Protein AF-A0A8B7AET4-F1 (afdb_monomer)

Radius of gyration: 25.61 Å; Cα contacts (8 Å, |Δi|>4): 191; chains: 1; bounding box: 34×85×65 Å

Organism: NCBI:txid1230840

Secondary structure (DSSP, 8-state):
---------------S--SSSSS-----------------------------------SEE-HHHHHHHHHTT--EEEE-S-HHHHHT---TTEEE--HHHHHHHHHS-HHHHHHHHSSPPPPTT-S-EEEE-SSSHHHHHHHHHHHHTT-TTEEEETTHHHHHHHHH-

Solvent-accessible surface area (backbone atoms only — not comparable to full-atom values): 10835 Å² total; per-residue (Å²): 133,86,88,81,88,87,92,86,83,87,88,73,91,90,82,89,86,87,85,89,84,88,84,85,89,90,87,76,87,77,86,78,85,81,90,78,90,77,92,81,89,78,90,83,78,91,73,87,68,85,74,83,66,88,62,91,64,68,59,60,42,50,69,74,56,49,53,53,31,54,75,68,70,63,48,45,38,35,32,35,40,52,73,68,62,45,72,78,57,68,65,90,83,47,44,79,46,30,58,89,49,37,65,60,56,71,70,47,56,56,67,60,37,26,72,76,65,76,40,82,61,84,58,51,81,41,69,39,36,35,21,22,18,67,75,20,66,65,6,46,53,48,21,53,53,41,40,75,74,56,25,73,17,39,19,16,30,60,56,16,51,52,45,47,46,76,76,76,98

Nearest PDB structures (foldseek):
  6bev-assembly1_A  TM=9.835E-01  e=1.941E-18  Homo sapiens
  6k6r-assembly2_D  TM=8.661E-01  e=3.367E-08  Saccharomyces cerevisiae S288C
  6hiv-assembly1_DT  TM=8.829E-01  e=3.535E-07  Trypanosoma brucei brucei
  7ane-assembly1_au  TM=8.674E-01  e=5.583E-07  Leishmania major
  7aor-assembly1_au  TM=8.249E-01  e=1.695E-06  Trypanosoma cruzi strain CL Brener

Foldseek 3Di:
DDDDDDDDDDDDDDDDPDDPDPDDDDDDPPPDDDDDDDDDDDDDDDDPDPPPPPDPDPLEDEPVRVVVCVVVVLAAAEEQDDPVVVVVDDDPNYFYDHLVCLLVLLVDDQVVNCVVRVDGHDDLPRQHHEFAYAQQPSSVVSLVSSVVVNNPNRGYYRCHVVVCVVPPD

pLDDT: mean 73.13, std 21.16, range [34.88, 93.25]

InterPro domains:
  IPR001763 Rhodanese-like domain [PF00581] (65-166)
  IPR001763 Rhodanese-like domain [PS50206] (71-169)
  IPR001763 Rhodanese-like domain [SM00450] (61-169)
  IPR036873 Rhodanese-like domain superfamily [G3DSA:3.40.250.10] (61-169)
  IPR036873 Rhodanese-like domain superfamily [SSF52821] (64-166)
  IPR042457 Thiosulfate:glutathione sulfurtransferase, mammalian [PTHR45544] (52-169)

Structure (mmCIF, N/CA/C/O backbone):
data_AF-A0A8B7AET4-F1
#
_entry.id   AF-A0A8B7AET4-F1
#
loop_
_atom_site.group_PDB
_atom_site.id
_atom_site.type_symbol
_atom_site.label_atom_id
_atom_site.label_alt_id
_atom_site.label_comp_id
_atom_site.label_asym_id
_atom_site.label_entity_id
_atom_site.label_seq_id
_atom_site.pdbx_PDB_ins_code
_atom_site.Cartn_x
_atom_site.Cartn_y
_atom_site.Cartn_z
_atom_site.occupancy
_atom_site.B_iso_or_equiv
_atom_site.auth_seq_id
_atom_site.auth_comp_id
_atom_site.auth_asym_id
_atom_site.auth_atom_id
_atom_site.pdbx_PDB_model_num
ATOM 1 N N . MET A 1 1 ? -17.613 47.774 49.944 1.00 36.78 1 MET A N 1
ATOM 2 C CA . MET A 1 1 ? -17.302 47.819 48.497 1.00 36.78 1 MET A CA 1
ATOM 3 C C . MET A 1 1 ? -15.880 47.305 48.328 1.00 36.78 1 MET A C 1
ATOM 5 O O . MET A 1 1 ? -14.989 47.946 48.855 1.00 36.78 1 MET A O 1
ATOM 9 N N . TRP A 1 2 ? -15.656 46.035 47.982 1.00 34.88 2 TRP A N 1
ATOM 10 C CA . TRP A 1 2 ? -15.735 45.425 46.638 1.00 34.88 2 TRP A CA 1
ATOM 11 C C . TRP A 1 2 ? -14.651 45.921 45.661 1.00 34.88 2 TRP A C 1
ATOM 13 O O . TRP A 1 2 ? -14.689 47.069 45.243 1.00 34.88 2 TRP A O 1
ATOM 23 N N . CYS A 1 3 ? -13.753 44.975 45.337 1.00 41.44 3 CYS A N 1
ATOM 24 C CA . CYS A 1 3 ? -13.074 44.667 44.067 1.00 41.44 3 CYS A CA 1
ATOM 25 C C . CYS A 1 3 ? -12.399 45.771 43.233 1.00 41.44 3 CYS A C 1
ATOM 27 O O . CYS A 1 3 ? -13.073 46.680 42.771 1.00 41.44 3 CYS A O 1
ATOM 29 N N . PHE A 1 4 ? -11.131 45.545 42.846 1.00 35.88 4 PHE A N 1
ATOM 30 C CA . PHE A 1 4 ? -10.767 45.123 41.472 1.00 35.88 4 PHE A CA 1
ATOM 31 C C . PHE A 1 4 ? -9.251 44.820 41.323 1.00 35.88 4 PHE A C 1
ATOM 33 O O . PHE A 1 4 ? -8.408 45.652 41.642 1.00 35.88 4 PHE A O 1
ATOM 40 N N . GLN A 1 5 ? -8.919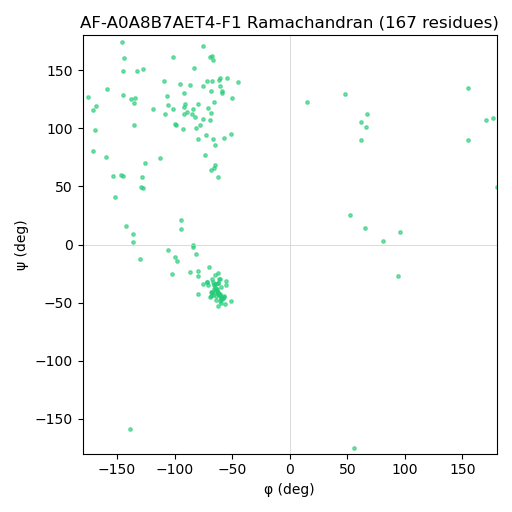 43.626 40.812 1.00 44.81 5 GLN A N 1
ATOM 41 C CA . GLN A 1 5 ? -7.692 43.309 40.038 1.00 44.81 5 GLN A CA 1
ATOM 42 C C . GLN A 1 5 ? -7.759 44.003 38.651 1.00 44.81 5 GLN A C 1
ATOM 44 O O . GLN A 1 5 ? -8.880 44.348 38.279 1.00 44.81 5 GLN A O 1
ATOM 49 N N . PRO A 1 6 ? -6.673 44.227 37.855 1.00 49.16 6 PRO A N 1
ATOM 50 C CA . PRO A 1 6 ? -5.891 43.193 37.110 1.00 49.16 6 PRO A CA 1
ATOM 51 C C . PRO A 1 6 ? -4.361 43.485 37.024 1.00 49.16 6 PRO A C 1
ATOM 53 O O . PRO A 1 6 ? -3.932 44.618 37.186 1.00 49.16 6 PRO A O 1
ATOM 56 N N . MET A 1 7 ? -3.430 42.518 36.969 1.00 40.91 7 MET A N 1
ATOM 57 C CA . MET A 1 7 ? -3.072 41.522 35.929 1.00 40.91 7 MET A CA 1
ATOM 58 C C . MET A 1 7 ? -2.590 42.095 34.580 1.00 40.91 7 MET A C 1
ATOM 60 O O . MET A 1 7 ? -3.393 42.224 33.667 1.00 40.91 7 MET A O 1
ATOM 64 N N . LEU A 1 8 ? -1.272 42.310 34.439 1.00 49.09 8 LEU A N 1
ATOM 65 C CA . LEU A 1 8 ? -0.465 42.294 33.198 1.00 49.09 8 LEU A CA 1
ATOM 66 C C . LEU A 1 8 ? 0.998 42.049 33.635 1.00 49.09 8 LEU A C 1
ATOM 68 O O . LEU A 1 8 ? 1.448 42.684 34.577 1.00 49.09 8 LEU A O 1
ATOM 72 N N . GLY A 1 9 ? 1.841 41.186 33.079 1.00 38.06 9 GLY A N 1
ATOM 73 C CA . GLY A 1 9 ? 1.779 40.270 31.950 1.00 38.06 9 GLY A CA 1
ATOM 74 C C . GLY A 1 9 ? 3.216 39.768 31.754 1.00 38.06 9 GLY A C 1
ATOM 75 O O . GLY A 1 9 ? 4.082 40.533 31.342 1.00 38.06 9 GLY A O 1
ATOM 76 N N . HIS A 1 10 ? 3.495 38.515 32.113 1.00 41.84 10 HIS A N 1
ATOM 77 C CA . HIS A 1 10 ? 4.813 37.899 31.949 1.00 41.84 10 HIS A CA 1
ATOM 78 C C . HIS A 1 10 ? 4.778 37.033 30.681 1.00 41.84 10 HIS A C 1
ATOM 80 O O . HIS A 1 10 ? 4.198 35.950 30.685 1.00 41.84 10 HIS A O 1
ATOM 86 N N . ARG A 1 11 ? 5.372 37.516 29.582 1.00 49.00 11 ARG A N 1
ATOM 87 C CA . ARG A 1 11 ? 5.795 36.658 28.465 1.00 49.00 11 ARG A CA 1
ATOM 88 C C . ARG A 1 11 ? 7.114 36.012 28.871 1.00 49.00 11 ARG A C 1
ATOM 90 O O . ARG A 1 11 ? 8.071 36.729 29.151 1.00 49.00 11 ARG A O 1
ATOM 97 N N . LYS A 1 12 ? 7.164 34.685 28.908 1.00 46.47 12 LYS A N 1
ATOM 98 C CA . LYS A 1 12 ? 8.416 33.938 28.809 1.00 46.47 12 LYS A CA 1
ATOM 99 C C . LYS A 1 12 ? 8.211 32.796 27.830 1.00 46.47 12 LYS A C 1
ATOM 101 O O . LYS A 1 12 ? 7.234 32.058 27.928 1.00 46.47 12 LYS A O 1
ATOM 106 N N . ASP A 1 13 ? 9.112 32.777 26.863 1.00 39.00 13 ASP A N 1
ATOM 107 C CA . ASP A 1 13 ? 9.234 31.840 25.765 1.00 39.00 13 ASP A CA 1
ATOM 108 C C . ASP A 1 13 ? 9.197 30.392 26.259 1.00 39.00 13 ASP A C 1
ATOM 110 O O . ASP A 1 13 ? 9.924 29.996 27.168 1.00 39.00 13 ASP A O 1
ATOM 114 N N . PHE A 1 14 ? 8.282 29.627 25.671 1.00 43.91 14 PHE A N 1
ATOM 115 C CA . PHE A 1 14 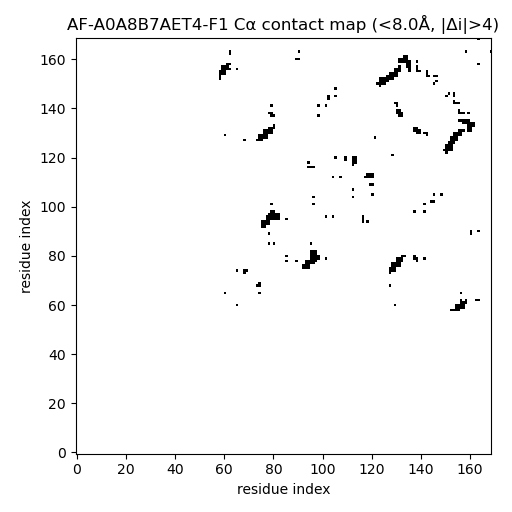? 7.975 28.242 26.000 1.00 43.91 14 PHE A CA 1
ATOM 116 C C . PHE A 1 14 ? 8.406 27.380 24.816 1.00 43.91 14 PHE A C 1
ATOM 118 O O . PHE A 1 14 ? 7.573 26.996 24.000 1.00 43.91 14 PHE A O 1
ATOM 125 N N . SER A 1 15 ? 9.711 27.178 24.646 1.00 46.38 15 SER A N 1
ATOM 126 C CA . SER A 1 15 ? 10.295 26.232 23.682 1.00 46.38 15 SER A CA 1
ATOM 127 C C . SER A 1 15 ? 11.799 26.125 23.935 1.00 46.38 15 SER A C 1
ATOM 129 O O . SER A 1 15 ? 12.533 26.829 23.262 1.00 46.38 15 SER A O 1
ATOM 131 N N . ASP A 1 16 ? 12.238 25.332 24.924 1.00 45.69 16 ASP A N 1
ATOM 132 C CA . ASP A 1 16 ? 13.513 24.572 24.863 1.00 45.69 16 ASP A CA 1
ATOM 133 C C . ASP A 1 16 ? 13.797 23.731 26.130 1.00 45.69 16 ASP A C 1
ATOM 135 O O . ASP A 1 16 ? 14.867 23.810 26.723 1.00 45.69 16 ASP A O 1
ATOM 139 N N . GLU A 1 17 ? 12.844 22.924 26.615 1.00 49.62 17 GLU A N 1
ATOM 140 C CA . GLU A 1 17 ? 13.152 22.059 27.772 1.00 49.62 17 GLU A CA 1
ATOM 141 C C . GLU A 1 17 ? 12.298 20.783 27.834 1.00 49.62 17 GLU A C 1
ATOM 143 O O . GLU A 1 17 ? 11.561 20.555 28.784 1.00 49.62 17 GLU A O 1
ATOM 148 N N . LEU A 1 18 ? 12.356 19.931 26.801 1.00 48.72 18 LEU A N 1
ATOM 149 C CA . LEU A 1 18 ? 11.759 18.582 26.841 1.00 48.72 18 LEU A CA 1
ATOM 150 C C . LEU A 1 18 ? 12.576 17.564 26.019 1.00 48.72 18 LEU A C 1
ATOM 152 O O . LEU A 1 18 ? 12.063 16.968 25.075 1.00 48.72 18 LEU A O 1
ATOM 156 N N . SER A 1 19 ? 13.852 17.348 26.370 1.00 51.78 19 SER A N 1
ATOM 157 C CA . SER A 1 19 ? 14.683 16.310 25.722 1.00 51.78 19 SER A CA 1
ATOM 158 C C . SER A 1 19 ? 15.546 15.441 26.656 1.00 51.78 19 SER A C 1
ATOM 160 O O . SER A 1 19 ? 16.223 1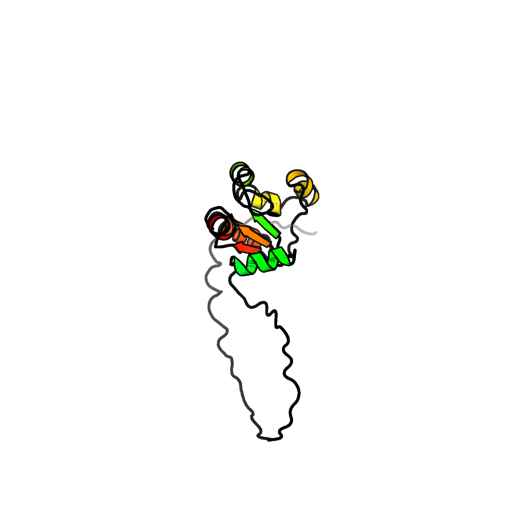4.543 26.163 1.00 51.78 19 SER A O 1
ATOM 162 N N . GLU A 1 20 ? 15.509 15.595 27.982 1.00 47.25 20 GLU A N 1
ATOM 163 C CA . GLU A 1 20 ? 16.397 14.820 28.878 1.00 47.25 20 GLU A CA 1
ATOM 164 C C . GLU A 1 20 ? 15.675 14.118 30.038 1.00 47.25 20 GLU A C 1
ATOM 166 O O . GLU A 1 20 ? 16.096 14.195 31.188 1.00 47.25 20 GLU A O 1
ATOM 171 N N . GLN A 1 21 ? 14.591 13.379 29.767 1.00 46.94 21 GLN A N 1
ATOM 172 C CA . GLN A 1 21 ? 14.001 12.535 30.823 1.00 46.94 21 GLN A CA 1
ATOM 173 C C . GLN A 1 21 ? 13.453 11.167 30.392 1.00 46.94 21 GLN A C 1
ATOM 175 O O . GLN A 1 21 ? 12.731 10.533 31.156 1.00 46.94 21 GLN A O 1
ATOM 180 N N . TYR A 1 22 ? 13.804 10.653 29.210 1.00 45.66 22 TYR A N 1
ATOM 181 C CA . TYR A 1 22 ? 13.255 9.371 28.742 1.00 45.66 22 TYR A CA 1
ATOM 182 C C . TYR A 1 22 ? 14.320 8.362 28.303 1.00 45.66 22 TYR A C 1
ATOM 184 O O . TYR A 1 22 ? 14.229 7.790 27.220 1.00 45.66 22 TYR A O 1
ATOM 192 N N . HIS A 1 23 ? 15.351 8.145 29.133 1.00 48.62 23 HIS A N 1
ATOM 193 C CA . HIS A 1 23 ? 16.351 7.114 28.834 1.00 48.62 23 HIS A CA 1
ATOM 194 C C . HIS A 1 23 ? 17.068 6.459 30.025 1.00 48.62 23 HIS A C 1
ATOM 196 O O . HIS A 1 23 ? 18.246 6.162 29.915 1.00 48.62 23 HIS A O 1
ATOM 202 N N . GLU A 1 24 ? 16.391 6.141 31.130 1.00 46.34 24 GLU A N 1
ATOM 203 C CA . GLU A 1 24 ? 16.868 5.069 32.025 1.00 46.34 24 GLU A CA 1
ATOM 204 C C . GLU A 1 24 ? 15.815 4.740 33.083 1.00 46.34 24 GLU A C 1
ATOM 206 O O . GLU A 1 24 ? 15.495 5.609 33.886 1.00 46.34 24 GLU A O 1
ATOM 211 N N . GLN A 1 25 ? 15.278 3.509 33.064 1.00 48.69 25 GLN A N 1
ATOM 212 C CA . GLN A 1 25 ? 14.763 2.728 34.211 1.00 48.69 25 GLN A CA 1
ATOM 213 C C . GLN A 1 25 ? 13.706 1.705 33.756 1.00 48.69 25 GLN A C 1
ATOM 215 O O . GLN A 1 25 ? 12.529 2.019 33.795 1.00 48.69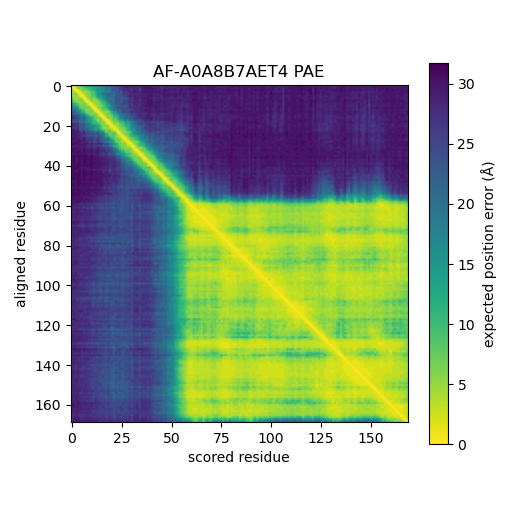 25 GLN A O 1
ATOM 220 N N . VAL A 1 26 ? 14.110 0.471 33.405 1.00 38.44 26 VAL A N 1
ATOM 221 C CA . VAL A 1 26 ? 13.495 -0.785 33.910 1.00 38.44 26 VAL A CA 1
ATOM 222 C C . VAL A 1 26 ? 14.502 -1.940 33.723 1.00 38.44 26 VAL A C 1
ATOM 224 O O . VAL A 1 26 ? 14.367 -2.785 32.845 1.00 38.44 26 VAL A O 1
ATOM 227 N N . LEU A 1 27 ? 15.535 -2.009 34.566 1.00 51.44 27 LEU A N 1
ATOM 228 C CA . LEU A 1 27 ? 16.355 -3.219 34.733 1.00 51.44 27 LEU A CA 1
ATOM 229 C C . LEU A 1 27 ? 16.399 -3.623 36.206 1.00 51.44 27 LEU A C 1
ATOM 231 O O . LEU A 1 27 ? 17.434 -3.499 36.848 1.00 51.44 27 LEU A O 1
ATOM 235 N N . GLN A 1 28 ? 15.283 -4.115 36.756 1.00 47.94 28 GLN A N 1
ATOM 236 C CA . GLN A 1 28 ? 15.269 -4.807 38.057 1.00 47.94 28 GLN A CA 1
ATOM 237 C C . GLN A 1 28 ? 14.235 -5.947 38.092 1.00 47.94 28 GLN A C 1
ATOM 239 O O . GLN A 1 28 ? 13.349 -6.000 38.940 1.00 47.94 28 GLN A O 1
ATOM 244 N N . GLY A 1 29 ? 14.382 -6.918 37.187 1.00 38.50 29 GLY A N 1
ATOM 245 C CA . GLY A 1 29 ? 13.730 -8.225 37.295 1.00 38.50 29 GLY A CA 1
ATOM 246 C C . GLY A 1 29 ? 14.396 -9.091 38.368 1.00 38.50 29 GLY A C 1
ATOM 247 O O . GLY A 1 29 ? 15.165 -9.997 38.059 1.00 38.50 29 GLY A O 1
ATOM 248 N N . ARG A 1 30 ? 14.123 -8.825 39.651 1.00 47.00 30 ARG A N 1
ATOM 249 C CA . ARG A 1 30 ? 14.479 -9.745 40.744 1.00 47.00 30 ARG A CA 1
ATOM 250 C C . ARG A 1 30 ? 13.447 -10.874 40.806 1.00 47.00 30 ARG A C 1
ATOM 252 O O . ARG A 1 30 ? 12.458 -10.775 41.524 1.00 47.00 30 ARG A O 1
ATOM 259 N N . CYS A 1 31 ? 13.691 -11.971 40.086 1.00 39.06 31 CYS A N 1
ATOM 260 C CA . CYS A 1 31 ? 12.949 -13.218 40.281 1.00 39.06 31 CYS A CA 1
ATOM 261 C C . CYS A 1 31 ? 13.393 -13.867 41.604 1.00 39.06 31 CYS A C 1
ATOM 263 O O . CYS A 1 31 ? 14.418 -14.543 41.697 1.00 39.06 31 CYS A O 1
ATOM 265 N N . GLY A 1 32 ? 12.649 -13.575 42.671 1.00 41.31 32 GLY A N 1
ATOM 266 C CA . GLY A 1 32 ? 12.892 -14.077 44.015 1.00 41.31 32 GLY A CA 1
ATOM 267 C C . GLY A 1 32 ? 12.007 -15.271 44.376 1.00 41.31 32 GLY A C 1
ATOM 268 O O . GLY A 1 32 ? 10.888 -15.086 44.825 1.00 41.31 32 GLY A O 1
ATOM 269 N N . ARG A 1 33 ? 12.604 -16.469 44.330 1.00 44.16 33 ARG A N 1
ATOM 270 C CA . ARG A 1 33 ? 12.444 -17.579 45.301 1.00 44.16 33 ARG A CA 1
ATOM 271 C C . ARG A 1 33 ? 11.048 -18.209 45.484 1.00 44.16 33 ARG A C 1
ATOM 273 O O . ARG A 1 33 ? 10.295 -17.785 46.356 1.00 44.16 33 ARG A O 1
ATOM 280 N N . ARG A 1 34 ? 10.872 -19.421 44.941 1.00 43.94 34 ARG A N 1
ATOM 281 C CA . ARG A 1 34 ? 11.028 -20.689 45.703 1.00 43.94 34 ARG A CA 1
ATOM 282 C C . ARG A 1 34 ? 10.672 -21.901 44.835 1.00 43.94 34 ARG A C 1
ATOM 284 O O . ARG A 1 34 ? 9.510 -22.170 44.568 1.00 43.94 34 ARG A O 1
ATOM 291 N N . CYS A 1 35 ? 11.691 -22.672 44.458 1.00 37.53 35 CYS A N 1
ATOM 292 C CA . CYS A 1 35 ? 11.518 -24.053 44.021 1.00 37.53 35 CYS A CA 1
ATOM 293 C C . CYS A 1 35 ? 11.324 -24.927 45.264 1.00 37.53 35 CYS A C 1
ATOM 295 O O . CYS A 1 35 ? 12.300 -25.239 45.945 1.00 37.53 35 CYS A O 1
ATOM 297 N N . PHE A 1 36 ? 10.088 -25.332 45.558 1.00 41.09 36 PHE A N 1
ATOM 298 C CA . PHE A 1 36 ? 9.862 -26.548 46.334 1.00 41.09 36 PHE A CA 1
ATOM 299 C C . PHE A 1 36 ? 9.698 -27.712 45.360 1.00 41.09 36 PHE A C 1
ATOM 301 O O . PHE A 1 36 ? 8.842 -27.727 44.481 1.00 41.09 36 PHE A O 1
ATOM 308 N N . ARG A 1 37 ? 10.617 -28.661 45.496 1.00 49.12 37 ARG A N 1
ATOM 309 C CA . ARG A 1 37 ? 10.743 -29.890 44.724 1.00 49.12 37 ARG A CA 1
ATOM 310 C C . ARG A 1 37 ? 9.577 -30.819 45.073 1.00 49.12 37 ARG A C 1
ATOM 312 O O . ARG A 1 37 ? 9.607 -31.429 46.133 1.00 49.12 37 ARG A O 1
ATOM 319 N N . PHE A 1 38 ? 8.611 -30.995 44.175 1.00 38.19 38 PHE A N 1
ATOM 320 C CA . PHE A 1 38 ? 7.765 -32.190 44.184 1.00 38.19 38 PHE A CA 1
ATOM 321 C C . 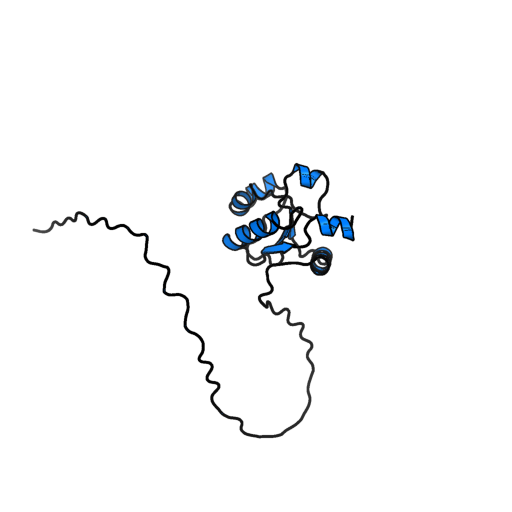PHE A 1 38 ? 7.612 -32.743 42.769 1.00 38.19 38 PHE A C 1
ATOM 323 O O . PHE A 1 38 ? 7.225 -32.055 41.830 1.00 38.19 38 PHE A O 1
ATOM 330 N N . ARG A 1 39 ? 8.023 -34.001 42.626 1.00 51.31 39 ARG A N 1
ATOM 331 C CA . ARG A 1 39 ? 8.052 -34.773 41.389 1.00 51.31 39 ARG A CA 1
ATOM 332 C C . ARG A 1 39 ? 6.729 -35.521 41.292 1.00 51.31 39 ARG A C 1
ATOM 334 O O . ARG A 1 39 ? 6.525 -36.458 42.054 1.00 51.31 39 ARG A O 1
ATOM 341 N N . PHE A 1 40 ? 5.878 -35.167 40.335 1.00 38.91 40 PHE A N 1
ATOM 342 C CA . PHE A 1 40 ? 4.891 -36.106 39.809 1.00 38.91 40 PHE A CA 1
ATOM 343 C C . PHE A 1 40 ? 4.686 -35.865 38.312 1.00 38.91 40 PHE A C 1
ATOM 345 O O . PHE A 1 40 ? 4.553 -34.736 37.853 1.00 38.91 40 PHE A O 1
ATOM 352 N N . ARG A 1 41 ? 4.785 -36.953 37.551 1.00 50.22 41 ARG A N 1
ATOM 353 C CA . ARG A 1 41 ? 4.832 -37.013 36.090 1.00 50.22 41 ARG A CA 1
ATOM 354 C C . ARG A 1 41 ? 3.484 -37.532 35.611 1.00 50.22 41 ARG 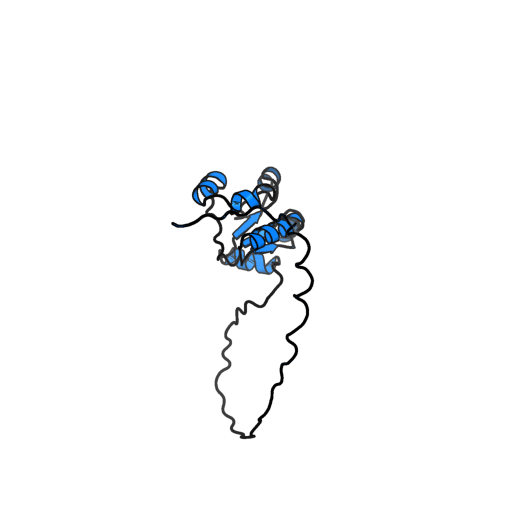A C 1
ATOM 356 O O . ARG A 1 41 ? 3.169 -38.670 35.928 1.00 50.22 41 ARG A O 1
ATOM 363 N N . SER A 1 42 ? 2.758 -36.768 34.799 1.00 40.59 42 SER A N 1
ATOM 364 C CA . SER A 1 42 ? 1.705 -37.316 33.930 1.00 40.59 42 SER A CA 1
ATOM 365 C C . SER A 1 42 ? 1.217 -36.272 32.922 1.00 40.59 42 SER A C 1
ATOM 367 O O . SER A 1 42 ? 0.420 -35.404 33.255 1.00 40.59 42 SER A O 1
ATOM 369 N N . SER A 1 43 ? 1.761 -36.381 31.705 1.00 54.31 43 SER A N 1
ATOM 370 C CA . SER A 1 43 ? 1.116 -36.188 30.395 1.00 54.31 43 SER A CA 1
ATOM 371 C C . SER A 1 43 ? -0.245 -35.487 30.376 1.00 54.31 43 SER A C 1
ATOM 373 O O . SER A 1 43 ? -1.209 -36.067 30.868 1.00 54.31 43 SER A O 1
ATOM 375 N N . CYS A 1 44 ? -0.351 -34.372 29.641 1.00 39.44 44 CYS A N 1
ATOM 376 C CA . CYS A 1 44 ? -1.480 -34.109 28.739 1.00 39.44 44 CYS A CA 1
ATOM 377 C C . CYS A 1 44 ? -1.212 -32.907 27.811 1.00 39.44 44 CYS A C 1
ATOM 379 O O . CYS A 1 44 ? -1.117 -31.777 28.273 1.00 39.44 44 CYS A O 1
ATOM 381 N N . ARG A 1 45 ? -1.227 -33.207 26.504 1.00 46.88 45 ARG A N 1
ATOM 382 C CA . ARG A 1 45 ? -1.473 -32.339 25.338 1.00 46.88 45 ARG A CA 1
ATOM 383 C C . ARG A 1 45 ? -0.465 -31.228 25.019 1.00 46.88 45 ARG A C 1
ATOM 385 O O . ARG A 1 45 ? -0.599 -30.093 25.463 1.00 46.88 45 ARG A O 1
ATOM 392 N N . GLU A 1 46 ? 0.380 -31.533 24.031 1.00 48.53 46 GLU A N 1
ATOM 393 C CA . GLU A 1 46 ? 0.751 -30.588 22.975 1.00 48.53 46 GLU A CA 1
ATOM 394 C C . GLU A 1 46 ? -0.526 -29.988 22.360 1.00 48.53 46 GLU A C 1
ATOM 396 O O . GLU A 1 46 ? -1.150 -30.553 21.460 1.00 48.53 46 GLU A O 1
ATOM 401 N N . GLY A 1 47 ? -0.925 -28.825 22.862 1.00 43.19 47 GLY A N 1
ATOM 402 C CA . GLY A 1 47 ? -1.695 -27.873 22.086 1.00 43.19 47 GLY A CA 1
ATOM 403 C C . GLY A 1 47 ? -0.721 -27.092 21.217 1.00 43.19 47 GLY A C 1
ATOM 404 O O . GLY A 1 47 ? -0.084 -26.161 21.701 1.00 43.19 47 GLY A O 1
ATOM 405 N N . ARG A 1 48 ? -0.614 -27.455 19.934 1.00 49.12 48 ARG A N 1
ATOM 406 C CA . ARG A 1 48 ? -0.246 -26.488 18.893 1.00 49.12 48 ARG A CA 1
ATOM 407 C C . ARG A 1 48 ? -1.380 -25.469 18.834 1.00 49.12 48 ARG A C 1
ATOM 409 O O . ARG A 1 48 ? -2.356 -25.667 18.124 1.00 49.12 48 ARG A O 1
ATOM 416 N N . GLY A 1 49 ? -1.298 -24.461 19.691 1.00 39.62 49 GLY A N 1
ATOM 417 C CA . GLY A 1 49 ? -1.971 -23.199 19.462 1.00 39.62 49 GLY A CA 1
ATOM 418 C C . GLY A 1 49 ? -1.044 -22.386 18.581 1.00 39.62 49 GLY A C 1
ATOM 419 O O . GLY A 1 49 ? 0.053 -22.044 19.021 1.00 39.62 49 GLY A O 1
ATOM 420 N N . ASP A 1 50 ? -1.457 -22.138 17.343 1.00 43.19 50 ASP A N 1
ATOM 421 C CA . ASP A 1 50 ? -0.873 -21.119 16.483 1.00 43.19 50 ASP A CA 1
ATOM 422 C C . ASP A 1 50 ? -0.968 -19.778 17.215 1.00 43.19 50 ASP A C 1
ATOM 424 O O . ASP A 1 50 ? -1.975 -19.070 17.173 1.00 43.19 50 ASP A O 1
ATOM 428 N N . ALA A 1 51 ? 0.088 -19.465 17.960 1.00 43.16 51 ALA A N 1
ATOM 429 C CA . ALA A 1 51 ? 0.331 -18.142 18.474 1.00 43.16 51 ALA A CA 1
ATOM 430 C C . ALA A 1 51 ? 0.611 -17.251 17.261 1.00 43.16 51 ALA A C 1
ATOM 432 O O . ALA A 1 51 ? 1.754 -17.082 16.843 1.00 43.16 51 ALA A O 1
ATOM 433 N N . ALA A 1 52 ? -0.443 -16.650 16.713 1.00 44.34 52 ALA A N 1
ATOM 434 C CA . ALA A 1 52 ? -0.344 -15.342 16.083 1.00 44.34 52 ALA A CA 1
ATOM 435 C C . ALA A 1 52 ? -0.009 -14.325 17.190 1.00 44.34 52 ALA A C 1
ATOM 437 O O . ALA A 1 52 ? -0.827 -13.502 17.592 1.00 44.34 52 ALA A O 1
ATOM 438 N N . GLY A 1 53 ? 1.184 -14.475 17.767 1.00 36.19 53 GLY A N 1
ATOM 439 C CA . GLY A 1 53 ? 1.800 -13.481 18.615 1.00 36.19 53 GLY A CA 1
ATOM 440 C C . GLY A 1 53 ? 2.140 -12.312 17.715 1.00 36.19 53 GLY A C 1
ATOM 441 O O . GLY A 1 53 ? 2.957 -12.435 16.805 1.00 36.19 53 GLY A O 1
ATOM 442 N N . ALA A 1 54 ? 1.464 -11.192 17.944 1.00 43.81 54 ALA A N 1
ATOM 443 C CA . ALA A 1 54 ? 1.884 -9.883 17.485 1.00 43.81 54 ALA A CA 1
ATOM 444 C C . ALA A 1 54 ? 3.198 -9.516 18.196 1.00 43.81 54 ALA A C 1
ATOM 446 O O . ALA A 1 54 ? 3.245 -8.652 19.067 1.00 43.81 54 ALA A O 1
ATOM 447 N N . ASP A 1 55 ? 4.266 -10.235 17.869 1.00 40.34 55 ASP A N 1
ATOM 448 C CA . ASP A 1 55 ? 5.622 -9.846 18.196 1.00 40.34 55 ASP A CA 1
ATOM 449 C C . ASP A 1 55 ? 5.973 -8.668 17.295 1.00 40.34 55 ASP A C 1
ATOM 451 O O . ASP A 1 55 ? 5.561 -8.635 16.135 1.00 40.34 55 ASP A O 1
ATOM 455 N N . GLY A 1 56 ? 6.693 -7.685 17.839 1.00 45.66 56 GLY A N 1
ATOM 456 C CA . GLY A 1 56 ? 7.138 -6.460 17.170 1.00 45.66 56 GLY A CA 1
ATOM 457 C C . GLY A 1 56 ? 8.079 -6.706 15.987 1.00 45.66 56 GLY A C 1
ATOM 458 O O . GLY A 1 56 ? 9.205 -6.212 15.966 1.00 45.66 56 GLY A O 1
ATOM 459 N N . ALA A 1 57 ? 7.623 -7.467 14.998 1.00 51.09 57 ALA A N 1
ATOM 460 C CA . ALA A 1 57 ? 8.197 -7.555 13.683 1.00 51.09 57 ALA A CA 1
ATOM 461 C C . ALA A 1 57 ? 8.169 -6.148 13.099 1.00 51.09 57 ALA A C 1
ATOM 463 O O . ALA A 1 57 ? 7.154 -5.444 13.157 1.00 51.09 57 ALA A O 1
ATOM 464 N N . ALA A 1 58 ? 9.317 -5.730 12.571 1.00 59.31 58 ALA A N 1
ATOM 465 C CA . ALA A 1 58 ? 9.412 -4.503 11.806 1.00 59.31 58 ALA A CA 1
ATOM 466 C C . ALA A 1 58 ? 8.223 -4.441 10.829 1.00 59.31 58 ALA A C 1
ATOM 468 O O . ALA A 1 58 ? 7.863 -5.487 10.286 1.00 59.31 58 ALA A O 1
ATOM 469 N N . PRO A 1 59 ? 7.603 -3.265 10.621 1.00 80.12 59 PRO A N 1
ATOM 470 C CA . PRO A 1 59 ? 6.438 -3.080 9.753 1.00 80.12 59 PRO A CA 1
ATOM 471 C C . PRO A 1 59 ? 6.838 -3.276 8.285 1.00 80.12 59 PRO A C 1
ATOM 473 O O . PRO A 1 59 ? 6.810 -2.350 7.480 1.00 80.12 59 PRO A O 1
ATOM 476 N N . THR A 1 60 ? 7.262 -4.484 7.946 1.00 87.81 60 THR A N 1
ATOM 477 C CA . THR A 1 60 ? 7.902 -4.877 6.707 1.00 87.81 60 THR A CA 1
ATOM 478 C C . THR A 1 60 ? 7.309 -6.206 6.289 1.00 87.81 60 THR A C 1
ATOM 480 O O . THR A 1 60 ? 7.332 -7.160 7.057 1.00 87.81 60 THR A O 1
ATOM 483 N N . VAL A 1 61 ? 6.800 -6.259 5.066 1.00 90.69 61 VAL A N 1
ATOM 484 C CA . VAL A 1 61 ? 6.242 -7.466 4.455 1.00 90.69 61 VAL A CA 1
ATOM 485 C C . VAL A 1 61 ? 7.196 -7.932 3.365 1.00 90.69 61 VAL A C 1
ATOM 487 O O . VAL A 1 61 ? 7.752 -7.110 2.633 1.00 90.69 61 VAL A O 1
ATOM 490 N N . LEU A 1 62 ? 7.381 -9.246 3.250 1.00 90.88 62 LEU A N 1
ATOM 491 C CA . LEU A 1 62 ? 8.128 -9.883 2.160 1.00 90.88 62 LEU A CA 1
ATOM 492 C C . LEU A 1 62 ? 7.168 -10.466 1.112 1.00 90.88 62 LEU A C 1
ATOM 494 O O . LEU A 1 62 ? 6.006 -10.733 1.409 1.00 90.88 62 LEU A O 1
ATOM 498 N N . LEU A 1 63 ? 7.653 -10.736 -0.105 1.00 89.25 63 LEU A N 1
ATOM 499 C CA . LEU A 1 63 ? 6.837 -11.304 -1.188 1.00 89.25 63 LEU A CA 1
ATOM 500 C C . LEU A 1 63 ? 6.032 -12.569 -0.805 1.00 89.25 63 LEU A C 1
ATOM 502 O O . LEU A 1 63 ? 4.834 -12.598 -1.092 1.00 89.25 63 LEU A O 1
ATOM 506 N N . PRO A 1 64 ? 6.602 -13.615 -0.164 1.00 89.25 64 PRO A N 1
ATOM 507 C CA . PRO A 1 64 ? 5.826 -14.813 0.185 1.00 89.25 64 PRO A CA 1
ATOM 508 C C . PRO A 1 64 ? 4.704 -14.534 1.198 1.00 89.25 64 PRO A C 1
ATOM 510 O O . PRO A 1 64 ? 3.625 -15.127 1.118 1.00 89.25 64 PRO A O 1
ATOM 513 N N . GLU A 1 65 ? 4.931 -13.605 2.125 1.00 89.44 65 GLU A N 1
ATOM 514 C CA . GLU A 1 65 ? 3.911 -13.157 3.074 1.00 89.44 65 GLU A CA 1
ATOM 515 C C . GLU A 1 65 ? 2.817 -12.369 2.345 1.00 89.44 65 GLU A C 1
ATOM 517 O O . GLU A 1 65 ? 1.634 -12.663 2.511 1.00 89.44 65 GLU A O 1
ATOM 522 N N . LEU A 1 66 ? 3.200 -11.447 1.455 1.00 89.44 66 LEU A N 1
ATOM 523 C CA . LEU A 1 66 ? 2.261 -10.680 0.640 1.00 89.44 66 LEU A CA 1
ATOM 524 C C . LEU A 1 66 ? 1.356 -11.590 -0.202 1.00 89.44 66 LEU A C 1
ATOM 526 O O . LEU A 1 66 ? 0.143 -11.398 -0.213 1.00 89.44 66 LEU A O 1
ATOM 530 N N . ARG A 1 67 ? 1.918 -12.616 -0.851 1.00 88.81 67 ARG A N 1
ATOM 531 C CA . ARG A 1 67 ? 1.153 -13.625 -1.607 1.00 88.81 67 ARG A CA 1
ATOM 532 C C . ARG A 1 67 ? 0.108 -14.323 -0.742 1.00 88.81 67 ARG A C 1
ATOM 534 O O . ARG A 1 67 ? -1.037 -14.497 -1.161 1.00 88.81 67 ARG A O 1
ATOM 541 N N . SER A 1 68 ? 0.492 -14.702 0.473 1.00 90.50 68 SER A N 1
ATOM 542 C CA . SER A 1 68 ? -0.406 -15.361 1.425 1.00 90.50 68 SER A CA 1
ATOM 543 C C . SER A 1 68 ? -1.538 -14.423 1.858 1.00 90.50 68 SER A C 1
ATOM 545 O O . SER A 1 68 ? -2.701 -14.826 1.916 1.00 90.50 68 SER A O 1
ATOM 547 N N . LEU A 1 69 ? -1.224 -13.146 2.094 1.00 88.88 69 LEU A N 1
ATOM 548 C CA . LEU A 1 69 ? -2.212 -12.134 2.456 1.00 88.88 69 LEU A CA 1
ATOM 549 C C . LEU A 1 69 ? -3.187 -11.831 1.311 1.00 88.88 69 LEU A C 1
ATOM 551 O O . LEU A 1 69 ? -4.395 -11.781 1.558 1.00 88.88 69 LEU A O 1
ATOM 555 N N . LEU A 1 70 ? -2.679 -11.695 0.082 1.00 88.06 70 LEU A N 1
ATOM 556 C CA . LEU A 1 70 ? -3.471 -11.523 -1.139 1.00 88.06 70 LEU A CA 1
ATOM 557 C C . LEU A 1 70 ? -4.416 -12.707 -1.362 1.00 88.06 70 LEU A C 1
ATOM 559 O O . LEU A 1 70 ? -5.609 -12.507 -1.568 1.00 88.06 70 LEU A O 1
ATOM 563 N N . SER A 1 71 ? -3.905 -13.933 -1.225 1.00 88.44 71 SER A N 1
ATOM 564 C CA . SER A 1 71 ? -4.703 -15.161 -1.357 1.00 88.44 71 SER A CA 1
ATOM 565 C C . SER A 1 71 ? -5.805 -15.251 -0.299 1.00 88.44 71 SER A C 1
ATOM 567 O O . SER A 1 71 ? -6.884 -15.770 -0.566 1.00 88.44 71 SER A O 1
ATOM 569 N N . SER A 1 72 ? -5.556 -14.722 0.903 1.00 87.81 72 SER A N 1
ATOM 570 C CA . SER A 1 72 ? -6.559 -14.666 1.970 1.00 87.81 72 SER A CA 1
ATOM 571 C C . SER A 1 72 ? -7.554 -13.504 1.842 1.00 87.81 72 SER A C 1
ATOM 573 O O . SER A 1 72 ? -8.498 -13.445 2.623 1.00 87.81 72 SER A O 1
ATOM 575 N N . GLY A 1 73 ? -7.343 -12.562 0.912 1.00 84.12 73 GLY A N 1
ATOM 576 C CA . GLY A 1 73 ? -8.196 -11.379 0.734 1.00 84.12 73 GLY A CA 1
ATOM 577 C C . GLY A 1 73 ? -8.179 -10.393 1.909 1.00 84.12 73 GLY A C 1
ATOM 578 O O . GLY A 1 73 ? -9.049 -9.533 2.005 1.00 84.12 73 GLY A O 1
ATOM 579 N N . ARG A 1 74 ? -7.210 -10.523 2.825 1.00 83.19 74 ARG A N 1
ATOM 580 C CA . ARG A 1 74 ? -7.102 -9.693 4.038 1.00 83.19 74 ARG A CA 1
ATOM 581 C C . ARG A 1 74 ? -6.091 -8.558 3.913 1.00 83.19 74 ARG A C 1
ATOM 583 O O . ARG A 1 74 ? -6.052 -7.708 4.795 1.00 83.19 74 ARG A O 1
ATOM 590 N N . ALA A 1 75 ? -5.269 -8.542 2.860 1.00 88.06 75 ALA A N 1
ATOM 591 C CA . ALA A 1 75 ? -4.348 -7.439 2.596 1.00 88.06 75 ALA A CA 1
ATOM 592 C C . ALA A 1 75 ? -5.017 -6.323 1.802 1.00 88.06 75 ALA A C 1
ATOM 594 O O . ALA A 1 75 ? -5.669 -6.560 0.786 1.00 88.06 75 ALA A O 1
ATOM 595 N N . ARG A 1 76 ? -4.743 -5.092 2.224 1.00 89.88 76 ARG A N 1
ATOM 596 C CA . ARG A 1 76 ? -5.033 -3.884 1.463 1.00 89.88 76 ARG A CA 1
ATOM 597 C C . ARG A 1 76 ? -3.724 -3.313 0.956 1.00 89.88 76 ARG A C 1
ATOM 599 O O . ARG A 1 76 ? -2.902 -2.859 1.747 1.00 89.88 76 ARG A O 1
ATOM 606 N N . LEU A 1 77 ? -3.537 -3.347 -0.354 1.00 91.19 77 LEU A N 1
ATOM 607 C CA . LEU A 1 77 ? -2.339 -2.827 -0.994 1.00 91.19 77 LEU A CA 1
ATOM 608 C C . LEU A 1 77 ? -2.533 -1.374 -1.398 1.00 91.19 77 LEU A C 1
ATOM 610 O O . LEU A 1 77 ? -3.518 -1.050 -2.055 1.00 91.19 77 LEU A O 1
ATOM 614 N N . ILE A 1 78 ? -1.577 -0.522 -1.040 1.00 91.69 78 ILE A N 1
ATOM 615 C CA . ILE A 1 78 ? -1.543 0.886 -1.421 1.00 91.69 78 ILE A CA 1
ATOM 616 C C . ILE A 1 78 ? -0.281 1.155 -2.247 1.00 91.69 78 ILE A C 1
ATOM 618 O O . ILE A 1 78 ? 0.843 1.026 -1.753 1.00 91.69 78 ILE A O 1
ATOM 622 N N . ASP A 1 79 ? -0.476 1.546 -3.503 1.00 92.75 79 ASP A N 1
ATOM 623 C CA . ASP A 1 79 ? 0.585 1.965 -4.414 1.00 92.75 79 ASP A CA 1
ATOM 624 C C . ASP A 1 79 ? 0.823 3.470 -4.272 1.00 92.75 79 ASP A C 1
ATOM 626 O O . ASP A 1 79 ? -0.045 4.267 -4.630 1.00 92.75 79 ASP A O 1
ATOM 630 N N . VAL A 1 80 ? 2.005 3.861 -3.786 1.00 92.88 80 VAL A N 1
ATOM 631 C CA . VAL A 1 80 ? 2.342 5.276 -3.539 1.00 92.88 80 VAL A CA 1
ATOM 632 C C . VAL A 1 80 ? 3.084 5.971 -4.677 1.00 92.88 80 VAL A C 1
ATOM 634 O O . VAL A 1 80 ? 3.657 7.054 -4.502 1.00 92.88 80 VAL A O 1
ATOM 637 N N . ARG A 1 81 ? 3.111 5.337 -5.852 1.00 91.75 81 ARG A N 1
ATOM 638 C CA . ARG A 1 81 ? 3.631 5.921 -7.093 1.00 91.75 81 ARG A CA 1
ATOM 639 C C . ARG A 1 81 ? 2.661 6.941 -7.691 1.00 91.75 81 ARG A C 1
ATOM 641 O O . ARG A 1 81 ? 1.531 7.085 -7.222 1.00 91.75 81 ARG A O 1
ATOM 648 N N . SER A 1 82 ? 3.113 7.665 -8.715 1.00 91.06 82 SER A N 1
ATOM 649 C CA . SER A 1 82 ? 2.219 8.568 -9.443 1.00 91.06 82 SER A CA 1
ATOM 650 C C . SER A 1 82 ? 1.140 7.777 -10.194 1.00 91.06 82 SER A C 1
ATOM 652 O O . SER A 1 82 ? 1.301 6.581 -10.463 1.00 91.06 82 SER A O 1
ATOM 654 N N . ARG A 1 83 ? 0.028 8.440 -10.531 1.00 89.44 83 ARG A N 1
ATOM 655 C CA . ARG A 1 83 ? -1.102 7.798 -11.223 1.00 89.44 83 ARG A CA 1
ATOM 656 C C . ARG A 1 83 ? -0.695 7.284 -12.603 1.00 89.44 83 ARG A C 1
ATOM 658 O O . ARG A 1 83 ? -1.165 6.234 -13.023 1.00 89.44 83 ARG A O 1
ATOM 665 N N . GLU A 1 84 ? 0.225 7.973 -13.270 1.00 87.88 84 GLU A N 1
ATOM 666 C CA . GLU A 1 84 ? 0.749 7.596 -14.585 1.00 87.88 84 GLU A CA 1
ATOM 667 C C . GLU A 1 84 ? 1.595 6.317 -14.502 1.00 87.88 84 GLU A C 1
ATOM 669 O O . GLU A 1 84 ? 1.420 5.406 -15.310 1.00 87.88 84 GLU A O 1
ATOM 674 N N . GLU A 1 85 ? 2.473 6.215 -13.494 1.00 88.31 85 GLU A N 1
ATOM 675 C CA . GLU A 1 85 ? 3.276 5.009 -13.240 1.00 88.31 85 GLU A CA 1
ATOM 676 C C . GLU A 1 85 ? 2.381 3.802 -12.911 1.00 88.31 85 GLU A C 1
ATOM 678 O O . GLU A 1 85 ? 2.638 2.692 -13.377 1.00 88.31 85 GLU A O 1
ATOM 683 N N . ALA A 1 86 ? 1.334 4.011 -12.106 1.00 87.88 86 ALA A N 1
ATOM 684 C CA . ALA A 1 86 ? 0.396 2.958 -11.726 1.00 87.88 86 ALA A CA 1
ATOM 685 C C . ALA A 1 86 ? -0.500 2.515 -12.896 1.00 87.88 86 ALA A C 1
ATOM 687 O O . ALA A 1 86 ? -0.794 1.326 -13.016 1.00 87.88 86 ALA A O 1
ATOM 688 N N . ALA A 1 87 ? -0.880 3.439 -13.785 1.00 85.56 87 ALA A N 1
ATOM 689 C CA . ALA A 1 87 ? -1.657 3.143 -14.989 1.00 85.56 87 ALA A CA 1
ATOM 690 C C . ALA A 1 87 ? -0.878 2.301 -16.014 1.00 85.56 87 ALA A C 1
ATOM 692 O O . ALA A 1 87 ? -1.480 1.508 -16.734 1.00 85.56 87 ALA A O 1
ATOM 693 N N . ALA A 1 88 ? 0.453 2.431 -16.060 1.00 85.38 88 ALA A N 1
ATOM 694 C CA . ALA A 1 88 ? 1.313 1.591 -16.897 1.00 85.38 88 ALA A CA 1
ATOM 695 C C . ALA A 1 88 ? 1.404 0.133 -16.402 1.00 85.38 88 ALA A C 1
ATOM 697 O O . ALA A 1 88 ? 1.785 -0.758 -17.159 1.00 85.38 88 ALA A O 1
ATOM 698 N N . GLY A 1 89 ? 1.072 -0.112 -15.134 1.00 85.19 89 GLY A N 1
ATOM 699 C CA . GLY A 1 89 ? 1.067 -1.433 -14.521 1.00 85.19 89 GLY A CA 1
ATOM 700 C C . GLY A 1 89 ? 1.256 -1.337 -13.012 1.00 85.19 89 GLY A C 1
ATOM 701 O O . GLY A 1 89 ? 2.132 -0.619 -12.518 1.00 85.19 89 GLY A O 1
ATOM 702 N N . THR A 1 90 ? 0.443 -2.079 -12.267 1.00 89.19 90 THR A N 1
ATOM 703 C CA . THR A 1 90 ? 0.519 -2.176 -10.807 1.00 89.19 90 THR A CA 1
ATOM 704 C C . THR A 1 90 ? 0.143 -3.583 -10.345 1.00 89.19 90 THR A C 1
ATOM 706 O O . THR A 1 90 ? -0.250 -4.433 -11.145 1.00 89.19 90 THR A O 1
ATOM 709 N N . ILE A 1 91 ? 0.292 -3.842 -9.049 1.00 88.25 91 ILE A N 1
ATOM 710 C CA . ILE A 1 91 ? -0.098 -5.111 -8.434 1.00 88.25 91 ILE A CA 1
ATOM 711 C C . ILE A 1 91 ? -1.635 -5.214 -8.472 1.00 88.25 91 ILE A C 1
ATOM 713 O O . ILE A 1 91 ? -2.315 -4.254 -8.098 1.00 88.25 91 ILE A O 1
ATOM 717 N N . PRO A 1 92 ? -2.217 -6.344 -8.907 1.00 86.38 92 PRO A N 1
ATOM 718 C CA . PRO A 1 92 ? -3.667 -6.499 -8.958 1.00 86.38 92 PRO A CA 1
ATOM 719 C C . PRO A 1 92 ? -4.293 -6.306 -7.570 1.00 86.38 92 PRO A C 1
ATOM 721 O O . PRO A 1 92 ? -3.833 -6.868 -6.578 1.00 86.38 92 PRO A O 1
ATOM 724 N N . GLY A 1 93 ? -5.349 -5.491 -7.502 1.00 85.88 93 GLY A N 1
ATOM 725 C CA . GLY A 1 93 ? -6.018 -5.142 -6.244 1.00 85.88 93 GLY A CA 1
ATOM 726 C C . GLY A 1 93 ? -5.325 -4.044 -5.428 1.00 85.88 93 GLY A C 1
ATOM 727 O O . GLY A 1 93 ? -5.802 -3.714 -4.342 1.00 85.88 93 GLY A O 1
ATOM 728 N N . ALA A 1 94 ? -4.232 -3.457 -5.929 1.00 90.12 94 ALA A N 1
ATOM 729 C CA . ALA A 1 94 ? -3.619 -2.292 -5.309 1.00 90.12 94 ALA A CA 1
ATOM 730 C C . ALA A 1 94 ? -4.426 -1.016 -5.568 1.00 90.12 94 ALA A C 1
ATOM 732 O O . ALA A 1 94 ? -4.844 -0.726 -6.689 1.00 90.12 94 ALA A O 1
ATOM 733 N N . LEU A 1 95 ? -4.586 -0.220 -4.517 1.00 91.19 95 LEU A N 1
ATOM 734 C CA . LEU A 1 95 ? -5.155 1.111 -4.583 1.00 91.19 95 LEU A CA 1
ATOM 735 C C . LEU A 1 95 ? -4.043 2.139 -4.789 1.00 91.19 95 LEU A C 1
ATOM 737 O O . LEU A 1 95 ? -3.152 2.261 -3.952 1.00 91.19 95 LEU A O 1
ATOM 741 N N . ASN A 1 96 ? -4.100 2.913 -5.869 1.00 92.50 96 ASN A N 1
ATOM 742 C CA . ASN A 1 96 ? -3.109 3.953 -6.110 1.00 92.50 96 ASN A CA 1
ATOM 743 C C . ASN A 1 96 ? -3.449 5.259 -5.375 1.00 92.50 96 ASN A C 1
ATOM 745 O O . ASN A 1 96 ? -4.463 5.897 -5.657 1.00 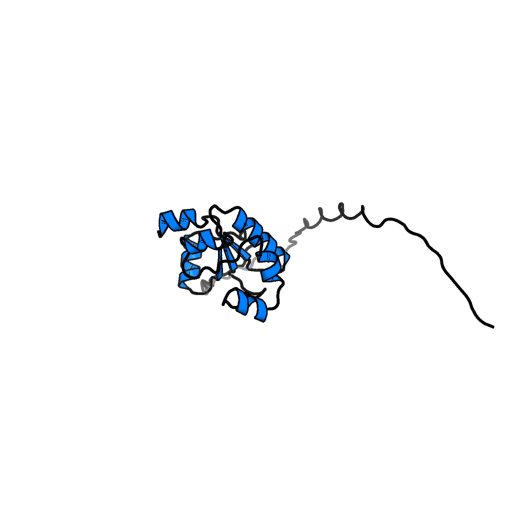92.50 96 ASN A O 1
ATOM 749 N N . ILE A 1 97 ? -2.572 5.653 -4.448 1.00 91.62 97 ILE A N 1
ATOM 750 C CA . ILE A 1 97 ? -2.613 6.923 -3.717 1.00 91.62 97 ILE A CA 1
ATOM 751 C C . ILE A 1 97 ? -1.191 7.491 -3.705 1.00 91.62 97 ILE A C 1
ATOM 753 O O . ILE A 1 97 ? -0.369 7.027 -2.912 1.00 91.62 97 ILE A O 1
ATOM 757 N N . PRO A 1 98 ? -0.879 8.491 -4.546 1.00 92.06 98 PRO A N 1
ATOM 758 C CA . PRO A 1 98 ? 0.443 9.104 -4.577 1.00 92.06 98 PRO A CA 1
ATOM 759 C C . PRO A 1 98 ? 0.879 9.603 -3.196 1.00 92.06 98 PRO A C 1
ATOM 761 O O . PRO A 1 98 ? 0.075 10.150 -2.444 1.00 92.06 98 PRO A O 1
ATOM 764 N N . VAL A 1 99 ? 2.171 9.479 -2.876 1.00 90.19 99 VAL A N 1
ATOM 765 C CA . VAL A 1 99 ? 2.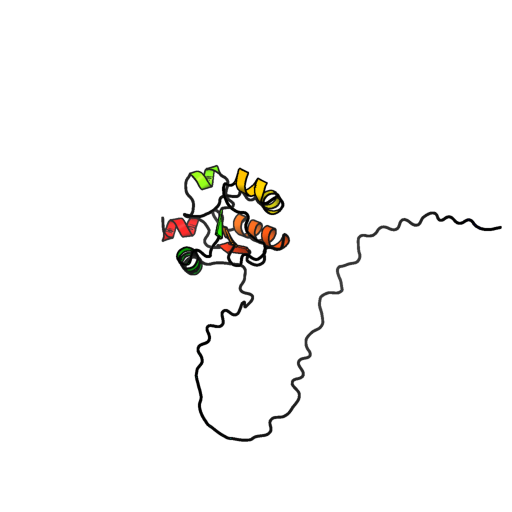712 9.908 -1.569 1.00 90.19 99 VAL A CA 1
ATOM 766 C C . VAL A 1 99 ? 2.403 11.376 -1.233 1.00 90.19 99 VAL A C 1
ATOM 768 O O . VAL A 1 99 ? 2.208 11.701 -0.068 1.00 90.19 99 VAL A O 1
ATOM 771 N N . SER A 1 100 ? 2.307 12.246 -2.243 1.00 89.50 100 SER A N 1
ATOM 772 C CA . SER A 1 100 ? 1.954 13.664 -2.094 1.00 89.50 100 SER A CA 1
ATOM 773 C C . SER A 1 100 ? 0.519 13.890 -1.624 1.00 89.50 100 SER A C 1
ATOM 775 O O . SER A 1 100 ? 0.249 14.864 -0.934 1.00 89.50 100 SER A O 1
ATOM 777 N N . GLU A 1 101 ? -0.402 13.008 -2.007 1.00 89.88 101 GLU A N 1
ATOM 778 C CA . GLU A 1 101 ? -1.822 13.099 -1.657 1.00 89.88 101 GLU A CA 1
ATOM 779 C C . GLU A 1 101 ? -2.168 12.220 -0.450 1.00 89.88 101 GLU A C 1
ATOM 781 O O . GLU A 1 101 ? -3.241 12.371 0.126 1.00 89.88 101 GLU A O 1
ATOM 786 N N . LEU A 1 102 ? -1.276 11.303 -0.059 1.00 89.94 102 LEU A N 1
ATOM 787 C CA . LEU A 1 102 ? -1.531 10.293 0.964 1.00 89.94 102 LEU A CA 1
ATOM 788 C C . LEU A 1 102 ? -1.925 10.899 2.313 1.00 89.94 102 LEU A C 1
ATOM 790 O O . LEU A 1 102 ? -2.892 10.450 2.918 1.00 89.94 102 LEU A O 1
ATOM 794 N N . GLU A 1 103 ? -1.206 11.917 2.781 1.00 89.19 103 GLU A N 1
ATOM 795 C CA . GLU A 1 103 ? -1.508 12.566 4.060 1.00 89.19 103 GLU A CA 1
ATOM 796 C C . GLU A 1 103 ? -2.923 13.164 4.058 1.00 89.19 103 GLU A C 1
ATOM 798 O O . GLU A 1 103 ? -3.744 12.840 4.920 1.00 89.19 103 GLU A O 1
ATOM 803 N N . SER A 1 104 ? -3.254 13.947 3.028 1.00 90.38 104 SER A N 1
ATOM 804 C CA . SER A 1 104 ? -4.588 14.529 2.860 1.00 90.38 104 SER A CA 1
ATOM 805 C C . SER A 1 104 ? -5.667 13.458 2.661 1.00 90.38 104 SER A C 1
ATOM 807 O O . SER A 1 104 ? -6.761 13.578 3.208 1.00 90.38 104 SER A O 1
ATOM 809 N N . ALA A 1 105 ? -5.367 12.382 1.926 1.00 88.75 105 ALA A N 1
ATOM 810 C CA . ALA A 1 105 ? -6.271 11.25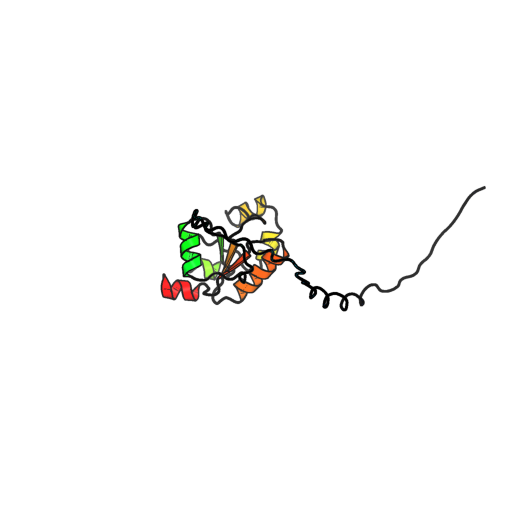6 1.686 1.00 88.75 105 ALA A CA 1
ATOM 811 C C . ALA A 1 105 ? -6.589 10.467 2.965 1.00 88.75 105 ALA A C 1
ATOM 813 O O . ALA A 1 105 ? -7.705 9.979 3.144 1.00 88.75 105 ALA A O 1
ATOM 814 N N . LEU A 1 106 ? -5.636 10.356 3.886 1.00 86.75 106 LEU A N 1
ATOM 815 C CA . LEU A 1 106 ? -5.864 9.693 5.166 1.00 86.75 106 LEU A CA 1
ATOM 816 C C . LEU A 1 106 ? -6.602 10.600 6.165 1.00 86.75 106 LEU A C 1
ATOM 818 O O . LEU A 1 106 ? -7.339 10.079 7.007 1.00 86.75 106 LEU A O 1
ATOM 822 N N . GLN A 1 107 ? -6.473 11.925 6.052 1.00 87.81 107 GLN A N 1
ATOM 823 C CA . GLN A 1 107 ? -7.165 12.898 6.908 1.00 87.81 107 GLN A CA 1
ATOM 824 C C . GLN A 1 107 ? -8.570 13.289 6.420 1.00 87.81 107 GLN A C 1
ATOM 826 O O . GLN A 1 107 ? -9.398 13.682 7.235 1.00 87.81 107 GLN A O 1
ATOM 831 N N . MET A 1 108 ? -8.875 13.160 5.126 1.00 89.19 108 MET A N 1
ATOM 832 C CA . MET A 1 108 ? -10.195 13.514 4.584 1.00 89.19 108 MET A CA 1
ATOM 833 C C . MET A 1 108 ? -11.320 12.586 5.061 1.00 89.19 108 MET A C 1
ATOM 835 O O . MET A 1 108 ? -11.096 11.446 5.487 1.00 89.19 108 MET A O 1
ATOM 839 N N . GLU A 1 109 ? -12.556 13.061 4.916 1.00 88.31 109 GLU A N 1
ATOM 840 C CA . GLU A 1 109 ? -13.757 12.289 5.227 1.00 88.31 109 GLU A CA 1
ATOM 841 C C . GLU A 1 109 ? -13.862 11.006 4.379 1.00 88.31 109 GLU A C 1
ATOM 843 O O . GLU A 1 109 ? -13.542 11.025 3.183 1.00 88.31 109 GLU A O 1
ATOM 848 N N . PRO A 1 110 ? -14.367 9.889 4.942 1.00 87.31 110 PRO A N 1
ATOM 849 C CA . PRO A 1 110 ? -14.503 8.622 4.219 1.00 87.31 110 PRO A CA 1
ATOM 850 C C . PRO A 1 110 ? -15.313 8.734 2.920 1.00 87.31 110 PRO A C 1
ATOM 852 O O . PRO A 1 110 ? -14.985 8.074 1.935 1.00 87.31 110 PRO A O 1
ATOM 855 N N . ALA A 1 111 ? -16.335 9.596 2.900 1.00 87.50 111 ALA A N 1
ATOM 856 C CA . ALA A 1 111 ? -17.163 9.838 1.720 1.00 87.50 111 ALA A CA 1
ATOM 857 C C . ALA A 1 111 ? -16.384 10.529 0.585 1.00 87.50 111 ALA A C 1
ATOM 859 O O . ALA A 1 111 ? -16.515 10.150 -0.577 1.00 87.50 111 ALA A O 1
ATOM 860 N N . ALA A 1 112 ? -15.533 11.507 0.919 1.00 88.56 112 ALA A N 1
ATOM 861 C CA . ALA A 1 112 ? -14.687 12.195 -0.056 1.00 88.56 112 ALA A CA 1
ATOM 862 C C . ALA A 1 112 ? -13.611 11.255 -0.619 1.00 88.56 112 ALA A C 1
ATOM 864 O O . ALA A 1 112 ? -13.381 11.223 -1.828 1.00 88.56 112 ALA A O 1
ATOM 865 N N . PHE A 1 113 ? -13.013 10.431 0.246 1.00 90.50 113 PHE A N 1
ATOM 866 C CA . PHE A 1 113 ? -12.059 9.404 -0.167 1.00 90.50 113 PHE A CA 1
ATOM 867 C C . PHE A 1 113 ? -12.689 8.421 -1.160 1.00 90.50 113 PHE A C 1
ATOM 869 O O . PHE A 1 113 ? -12.114 8.143 -2.212 1.00 90.50 113 PHE A O 1
ATOM 876 N N . GLN A 1 114 ? -13.899 7.940 -0.862 1.00 88.00 114 GLN A N 1
ATOM 877 C CA . GLN A 1 114 ? -14.619 7.028 -1.745 1.00 88.00 114 GLN A CA 1
ATOM 878 C C . GLN A 1 114 ? -14.949 7.668 -3.097 1.00 88.00 114 GLN A C 1
ATOM 880 O O . GLN A 1 114 ? -14.831 6.996 -4.118 1.00 88.00 114 GLN A O 1
ATOM 885 N N . ALA A 1 115 ? -15.307 8.953 -3.128 1.00 88.75 115 ALA A N 1
ATOM 886 C CA . ALA A 1 115 ? -15.579 9.665 -4.374 1.00 88.75 115 ALA A CA 1
ATOM 887 C C . ALA A 1 115 ? -14.327 9.827 -5.259 1.00 88.75 115 ALA A C 1
ATOM 889 O O . ALA A 1 115 ? -14.421 9.695 -6.475 1.00 88.75 115 ALA A O 1
ATOM 890 N N . LEU A 1 116 ? -13.156 10.085 -4.664 1.00 87.25 116 LEU A N 1
ATOM 891 C CA . LEU A 1 116 ? -11.905 10.308 -5.405 1.00 87.25 116 LEU A CA 1
ATOM 892 C C . LEU A 1 116 ? -11.241 9.012 -5.875 1.00 87.25 116 LEU A C 1
ATOM 894 O O . LEU A 1 116 ? -10.729 8.933 -6.989 1.00 87.25 116 LEU A O 1
ATOM 898 N N . TYR A 1 117 ? -11.223 8.004 -5.008 1.00 85.94 117 TYR A N 1
ATOM 899 C CA . TYR A 1 117 ? -10.448 6.783 -5.208 1.00 85.94 117 TYR A CA 1
ATOM 900 C C . TYR A 1 117 ? -11.308 5.577 -5.587 1.00 85.94 117 TYR A C 1
ATOM 902 O O . TYR A 1 117 ? -10.768 4.508 -5.860 1.00 85.94 117 TYR A O 1
ATOM 910 N N . SER A 1 118 ? -12.640 5.728 -5.595 1.00 85.06 118 SER A N 1
ATOM 911 C CA . SER A 1 118 ? -13.602 4.638 -5.828 1.00 85.06 118 SER A CA 1
ATOM 912 C C . SER A 1 118 ? -13.379 3.425 -4.913 1.00 85.06 118 SER A C 1
ATOM 914 O O . SER A 1 118 ? -13.752 2.300 -5.239 1.00 85.06 118 SER A O 1
ATOM 916 N N . ALA A 1 119 ? -12.769 3.652 -3.749 1.00 84.62 119 ALA A N 1
ATOM 917 C CA . ALA A 1 119 ? -12.392 2.631 -2.785 1.00 84.62 119 ALA A CA 1
ATOM 918 C C . ALA A 1 119 ? -12.827 3.052 -1.383 1.00 84.62 119 ALA A C 1
ATOM 920 O O . ALA A 1 119 ? -12.868 4.236 -1.055 1.00 84.62 119 ALA A O 1
ATOM 921 N N . GLN A 1 120 ? -13.142 2.080 -0.529 1.00 82.94 120 GLN A N 1
ATOM 922 C CA . GLN A 1 120 ? -13.439 2.375 0.871 1.00 82.94 120 GLN A CA 1
ATOM 923 C C . GLN A 1 120 ? -12.176 2.856 1.579 1.00 82.94 120 GLN A C 1
ATOM 925 O O . GLN A 1 120 ? -11.099 2.304 1.355 1.00 82.94 120 GLN A O 1
ATOM 930 N N . LYS A 1 121 ? -12.298 3.846 2.463 1.00 85.31 121 LYS A N 1
ATOM 931 C CA . LYS A 1 121 ? -11.177 4.310 3.289 1.00 85.31 121 LYS A CA 1
ATOM 932 C C . LYS A 1 121 ? -10.666 3.161 4.179 1.00 85.31 121 LYS A C 1
ATOM 934 O O . LYS A 1 121 ? -11.488 2.402 4.701 1.00 85.31 121 LYS A O 1
ATOM 939 N N . PRO A 1 122 ? -9.342 2.965 4.320 1.00 84.44 122 PRO A N 1
ATOM 940 C CA . PRO A 1 122 ? -8.811 2.039 5.316 1.00 84.44 122 PRO A CA 1
ATOM 941 C C . PRO A 1 122 ? -9.196 2.490 6.721 1.00 84.44 122 PRO A C 1
ATOM 943 O O . PRO A 1 122 ? -9.230 3.686 7.014 1.00 84.44 122 PRO A O 1
ATOM 946 N N . LYS A 1 123 ? -9.516 1.528 7.581 1.00 84.50 123 LYS A N 1
ATOM 947 C CA . LYS A 1 123 ? -9.790 1.796 8.991 1.00 84.50 123 LYS A CA 1
ATOM 948 C C . LYS A 1 123 ? -8.472 1.863 9.754 1.00 84.50 123 LYS A C 1
ATOM 950 O O . LYS A 1 123 ? -7.503 1.206 9.388 1.00 84.50 123 LYS A O 1
ATOM 955 N N . LEU A 1 124 ? -8.446 2.624 10.846 1.00 82.75 124 LEU A N 1
ATOM 956 C CA . LEU A 1 124 ? -7.266 2.712 11.719 1.00 82.75 124 LEU A CA 1
ATOM 957 C C . LEU A 1 124 ? -6.893 1.350 12.330 1.00 82.75 124 LEU A C 1
ATOM 959 O O . LEU A 1 124 ? -5.722 1.081 12.574 1.00 82.75 124 LEU A O 1
ATOM 963 N N . GLU A 1 125 ? -7.902 0.502 12.523 1.00 79.88 125 GLU A N 1
ATOM 964 C CA . GLU A 1 125 ? -7.839 -0.865 13.050 1.00 79.88 125 GLU A CA 1
ATOM 965 C C . GLU A 1 125 ? -7.500 -1.935 11.990 1.00 79.88 125 GLU A C 1
ATOM 967 O O . GLU A 1 125 ? -7.365 -3.104 12.338 1.00 79.88 125 GLU A O 1
ATOM 972 N N . ASP A 1 126 ? -7.329 -1.569 10.710 1.00 82.44 126 ASP A N 1
ATOM 973 C CA . ASP A 1 126 ? -6.925 -2.533 9.677 1.00 82.44 126 ASP A CA 1
ATOM 974 C C . ASP A 1 126 ? -5.499 -3.048 9.951 1.00 82.44 126 ASP A C 1
ATOM 976 O O . ASP A 1 126 ? -4.538 -2.278 9.991 1.00 82.44 126 ASP A O 1
ATOM 980 N N . GLU A 1 127 ? -5.349 -4.369 10.094 1.00 80.06 127 GLU A N 1
ATOM 981 C CA . GLU A 1 127 ? -4.086 -5.017 10.491 1.00 80.06 127 GLU A CA 1
ATOM 982 C C . GLU A 1 127 ? -3.067 -5.179 9.347 1.00 80.06 127 GLU A C 1
ATOM 984 O O . GLU A 1 127 ? -1.866 -5.333 9.589 1.00 80.06 127 GLU A O 1
ATOM 989 N N . ASN A 1 128 ? -3.542 -5.172 8.096 1.00 86.50 128 ASN A N 1
ATOM 990 C CA . ASN A 1 128 ? -2.754 -5.517 6.908 1.00 86.50 128 ASN A CA 1
ATOM 991 C C . ASN A 1 128 ? -2.845 -4.427 5.834 1.00 86.50 128 ASN A C 1
ATOM 993 O O . ASN A 1 128 ? -3.271 -4.677 4.702 1.00 86.50 128 ASN A O 1
ATOM 997 N N . LEU A 1 129 ? -2.447 -3.208 6.196 1.00 91.25 129 LEU A N 1
ATOM 998 C CA . LEU A 1 129 ? -2.347 -2.088 5.269 1.00 91.25 129 LEU A CA 1
ATOM 999 C C . LEU A 1 129 ? -0.920 -2.018 4.719 1.00 91.25 129 LEU A C 1
ATOM 1001 O O . LEU A 1 129 ? -0.004 -1.537 5.382 1.00 91.25 129 LEU A O 1
ATOM 1005 N N . VAL A 1 130 ? -0.720 -2.544 3.514 1.00 92.38 130 VAL A N 1
ATOM 1006 C CA . VAL A 1 130 ? 0.605 -2.726 2.918 1.00 92.38 130 VAL A CA 1
ATOM 1007 C C . VAL A 1 130 ? 0.880 -1.629 1.897 1.00 92.38 130 VAL A C 1
ATOM 1009 O O . VAL A 1 130 ? 0.227 -1.546 0.861 1.00 92.38 130 VAL A O 1
ATOM 1012 N N . PHE A 1 131 ? 1.889 -0.810 2.166 1.00 93.25 131 PHE A N 1
ATOM 1013 C CA . PHE A 1 131 ? 2.364 0.247 1.282 1.00 93.25 131 PHE A CA 1
ATOM 1014 C C . PHE A 1 131 ? 3.537 -0.242 0.441 1.00 93.25 131 PHE A C 1
ATOM 1016 O O . PHE A 1 131 ? 4.450 -0.894 0.951 1.00 93.25 131 PHE A O 1
ATOM 1023 N N . PHE A 1 132 ? 3.555 0.108 -0.841 1.00 93.06 132 PHE A N 1
ATOM 1024 C CA . PHE A 1 132 ? 4.676 -0.189 -1.730 1.00 93.06 132 PHE A CA 1
ATOM 1025 C C . PHE A 1 132 ? 4.900 0.937 -2.740 1.00 93.06 132 PHE A C 1
ATOM 1027 O O . PHE A 1 132 ? 4.028 1.763 -2.993 1.00 93.06 132 PHE A O 1
ATOM 1034 N N . CYS A 1 133 ? 6.096 0.985 -3.327 1.00 90.56 133 CYS A N 1
ATOM 1035 C CA . CYS A 1 133 ? 6.405 1.910 -4.421 1.00 90.56 133 CYS A CA 1
ATOM 1036 C C . CYS A 1 133 ? 7.243 1.212 -5.499 1.00 90.56 133 CYS A C 1
ATOM 1038 O O . CYS A 1 133 ? 7.259 -0.010 -5.558 1.00 90.56 133 CYS A O 1
ATOM 1040 N N . GLN A 1 134 ? 7.979 1.961 -6.329 1.00 85.75 134 GLN A N 1
ATOM 1041 C CA . GLN A 1 134 ? 8.859 1.380 -7.352 1.00 85.75 134 GLN A CA 1
ATOM 1042 C C . GLN A 1 134 ? 10.072 0.629 -6.755 1.00 85.75 134 GLN A C 1
ATOM 1044 O O . GLN A 1 134 ? 10.435 -0.434 -7.246 1.00 85.75 134 GLN A O 1
ATOM 1049 N N . MET A 1 135 ? 10.711 1.186 -5.712 1.00 83.75 135 MET A N 1
ATOM 1050 C CA . MET A 1 135 ? 12.009 0.719 -5.166 1.00 83.75 135 MET A CA 1
ATOM 1051 C C . MET A 1 135 ? 12.070 0.653 -3.622 1.00 83.75 135 MET A C 1
ATOM 1053 O O . MET A 1 135 ? 13.145 0.545 -3.048 1.00 83.75 135 MET A O 1
ATOM 1057 N N . GLY A 1 136 ? 10.947 0.828 -2.927 1.00 82.81 136 GLY A N 1
ATOM 1058 C CA . GLY A 1 136 ? 10.836 0.770 -1.458 1.00 82.81 136 GLY A CA 1
ATOM 1059 C C . GLY A 1 136 ? 10.952 2.104 -0.695 1.00 82.81 136 GLY A C 1
ATOM 1060 O O . GLY A 1 136 ? 10.335 2.242 0.355 1.00 82.81 136 GLY A O 1
ATOM 1061 N N . LYS A 1 137 ? 11.645 3.132 -1.217 1.00 86.62 137 LYS A N 1
ATOM 1062 C CA . LYS A 1 137 ? 11.867 4.408 -0.483 1.00 86.62 137 LYS A CA 1
ATOM 1063 C C . LYS A 1 137 ? 10.580 5.176 -0.143 1.00 86.62 137 LYS A C 1
ATOM 1065 O O . LYS A 1 137 ? 10.350 5.510 1.015 1.00 86.62 137 LYS A O 1
ATOM 1070 N N . ARG A 1 138 ? 9.738 5.438 -1.151 1.00 89.44 138 ARG A N 1
ATOM 1071 C CA . ARG A 1 138 ? 8.458 6.154 -0.974 1.00 89.44 138 ARG A CA 1
ATOM 1072 C C . ARG A 1 138 ? 7.470 5.334 -0.130 1.00 89.44 138 ARG A C 1
ATOM 1074 O O . ARG A 1 138 ? 6.738 5.901 0.669 1.00 89.44 138 ARG A O 1
ATOM 1081 N N . GLY A 1 139 ? 7.491 4.005 -0.271 1.00 89.44 139 GLY A N 1
ATOM 1082 C CA . GLY A 1 139 ? 6.643 3.085 0.502 1.00 89.44 139 GLY A CA 1
ATOM 1083 C C . GLY A 1 139 ? 6.933 3.142 2.002 1.00 89.44 139 GLY A C 1
ATOM 1084 O O . GLY A 1 139 ? 6.010 3.219 2.807 1.00 89.44 139 GLY A O 1
ATOM 1085 N N . PHE A 1 140 ? 8.213 3.224 2.377 1.00 89.75 140 PHE A N 1
ATOM 1086 C CA . PHE A 1 140 ? 8.603 3.408 3.773 1.00 89.75 140 PHE A CA 1
ATOM 1087 C C . PHE A 1 140 ? 8.117 4.751 4.338 1.00 89.75 140 PHE A C 1
ATOM 1089 O O . PHE A 1 140 ? 7.555 4.785 5.428 1.00 89.75 140 PHE A O 1
ATOM 1096 N N . GLN A 1 141 ? 8.272 5.847 3.586 1.00 91.12 141 GLN A N 1
ATOM 1097 C CA . GLN A 1 141 ? 7.768 7.167 3.995 1.00 91.12 141 GLN A CA 1
ATOM 1098 C C . GLN A 1 141 ? 6.248 7.156 4.198 1.00 91.12 141 GLN A C 1
ATOM 1100 O O . GLN A 1 141 ? 5.756 7.630 5.216 1.00 91.12 141 GLN A O 1
ATOM 1105 N N . ALA A 1 142 ? 5.515 6.558 3.261 1.00 91.62 142 ALA A N 1
ATOM 1106 C CA . ALA A 1 142 ? 4.069 6.405 3.343 1.00 91.62 142 ALA A CA 1
ATOM 1107 C C . ALA A 1 142 ? 3.618 5.593 4.564 1.00 91.62 142 ALA A C 1
ATOM 1109 O O . ALA A 1 142 ? 2.690 5.992 5.264 1.00 91.62 142 ALA A O 1
ATOM 1110 N N . MET A 1 143 ? 4.305 4.486 4.850 1.00 92.25 143 MET A N 1
ATOM 1111 C CA . MET A 1 143 ? 4.045 3.680 6.040 1.00 92.25 143 MET A CA 1
ATOM 1112 C C . MET A 1 143 ? 4.270 4.490 7.322 1.00 92.25 143 MET A C 1
ATOM 1114 O O . MET A 1 143 ? 3.418 4.472 8.205 1.00 92.25 143 MET A O 1
ATOM 1118 N N . GLN A 1 144 ? 5.359 5.258 7.408 1.00 90.88 144 GLN A N 1
ATOM 1119 C CA . GLN A 1 144 ? 5.638 6.110 8.568 1.00 90.88 144 GLN A CA 1
ATOM 1120 C C . GLN A 1 144 ? 4.563 7.192 8.758 1.00 90.88 144 GLN A C 1
ATOM 1122 O O . GLN A 1 144 ? 4.108 7.397 9.883 1.00 90.88 144 GLN A O 1
ATOM 1127 N N . LEU A 1 145 ? 4.110 7.830 7.672 1.00 91.12 145 LEU A N 1
ATOM 1128 C CA . LEU A 1 145 ? 3.006 8.797 7.704 1.00 91.12 145 LEU A CA 1
ATOM 1129 C C . LEU A 1 145 ? 1.710 8.151 8.209 1.00 91.12 145 LEU A C 1
ATOM 1131 O O . LEU A 1 145 ? 1.083 8.667 9.131 1.00 91.12 145 LEU A O 1
ATOM 1135 N N . ALA A 1 146 ? 1.338 6.988 7.670 1.00 90.81 146 ALA A N 1
ATOM 1136 C CA . ALA A 1 146 ? 0.148 6.264 8.108 1.00 90.81 146 ALA A CA 1
ATOM 1137 C C . ALA A 1 146 ? 0.229 5.881 9.597 1.00 90.81 146 ALA A C 1
ATOM 1139 O O . ALA A 1 146 ? -0.728 6.080 10.342 1.00 90.81 146 ALA A O 1
ATOM 1140 N N . ARG A 1 147 ? 1.386 5.412 10.077 1.00 89.94 147 ARG A N 1
ATOM 1141 C CA . ARG A 1 147 ? 1.577 5.123 11.508 1.00 89.94 147 ARG A CA 1
ATOM 1142 C C . ARG A 1 147 ? 1.446 6.373 12.375 1.00 89.94 147 ARG A C 1
ATOM 1144 O O . ARG A 1 147 ? 0.818 6.302 13.427 1.00 89.94 147 ARG A O 1
ATOM 1151 N N . GLY A 1 148 ? 1.980 7.509 11.924 1.00 88.81 148 GLY A N 1
ATOM 1152 C CA . GLY A 1 148 ? 1.831 8.800 12.606 1.00 88.81 148 GLY A CA 1
ATOM 1153 C C . GLY A 1 148 ? 0.374 9.258 12.731 1.00 88.81 148 GLY A C 1
ATOM 1154 O O . GLY A 1 148 ? 0.014 9.893 13.716 1.00 88.81 148 GLY A O 1
ATOM 1155 N N . LEU A 1 149 ? -0.479 8.870 11.780 1.00 89.25 149 LEU A N 1
ATOM 1156 C CA . LEU A 1 149 ? -1.923 9.132 11.801 1.00 89.25 149 LEU A CA 1
ATOM 1157 C C . LEU A 1 149 ? -2.728 8.104 12.620 1.00 89.25 149 LEU A C 1
ATOM 1159 O O . LEU A 1 149 ? -3.947 8.226 12.715 1.00 89.25 149 LEU A O 1
ATOM 1163 N N . GLY A 1 150 ? -2.071 7.099 13.209 1.00 88.69 150 GLY A N 1
ATOM 1164 C CA . GLY A 1 150 ? -2.703 6.098 14.073 1.00 88.69 150 GLY A CA 1
ATOM 1165 C C . GLY A 1 150 ? -3.094 4.786 13.386 1.00 88.69 150 GLY A C 1
ATOM 1166 O O . GLY A 1 150 ? -3.784 3.976 13.999 1.00 88.69 150 GLY A O 1
ATOM 1167 N N . TYR A 1 151 ? -2.662 4.539 12.144 1.00 89.56 151 TYR A N 1
ATOM 1168 C CA . TYR A 1 151 ? -2.870 3.241 11.491 1.00 89.56 151 TYR A CA 1
ATOM 1169 C C . TYR A 1 151 ? -1.905 2.200 12.073 1.00 89.56 151 TYR A C 1
ATOM 1171 O O . TYR A 1 151 ? -0.699 2.236 11.809 1.00 89.56 151 TYR A O 1
ATOM 1179 N N . ILE A 1 152 ? -2.431 1.258 12.861 1.00 86.25 152 ILE A N 1
ATOM 1180 C CA . ILE A 1 152 ? -1.611 0.280 13.597 1.00 86.25 152 ILE A CA 1
ATOM 1181 C C . ILE A 1 152 ? -1.048 -0.824 12.695 1.00 86.25 152 ILE A C 1
ATOM 1183 O O . ILE A 1 152 ? 0.076 -1.275 12.907 1.00 86.25 152 ILE A O 1
ATOM 1187 N N . GLY A 1 153 ? -1.794 -1.226 11.662 1.00 87.19 153 GLY A N 1
ATOM 1188 C CA . GLY A 1 153 ? -1.410 -2.282 10.723 1.00 87.19 153 GLY A CA 1
ATOM 1189 C C . GLY A 1 153 ? -0.717 -1.781 9.460 1.00 87.19 153 GLY A C 1
ATOM 1190 O O . GLY A 1 153 ? -0.718 -2.473 8.442 1.00 87.19 153 GLY A O 1
ATOM 1191 N N . ALA A 1 154 ? -0.148 -0.575 9.495 1.00 91.75 154 ALA A N 1
ATOM 1192 C CA . ALA A 1 154 ? 0.632 -0.033 8.392 1.00 91.75 154 ALA A CA 1
ATOM 1193 C C . ALA A 1 154 ? 1.978 -0.766 8.267 1.00 91.75 154 ALA A C 1
ATOM 1195 O O . ALA A 1 154 ? 2.825 -0.708 9.160 1.00 91.75 154 ALA A O 1
ATOM 1196 N N . ARG A 1 155 ? 2.183 -1.434 7.131 1.00 92.25 155 ARG A N 1
ATOM 1197 C CA . ARG A 1 155 ? 3.387 -2.200 6.797 1.00 92.25 155 ARG A CA 1
ATOM 1198 C C . ARG A 1 155 ? 3.947 -1.760 5.447 1.00 92.25 155 ARG A C 1
ATOM 1200 O O . ARG A 1 155 ? 3.207 -1.336 4.570 1.00 92.25 155 ARG A O 1
ATOM 1207 N N . ASN A 1 156 ? 5.252 -1.879 5.255 1.00 92.94 156 ASN A N 1
ATOM 1208 C CA . ASN A 1 156 ? 5.940 -1.558 4.011 1.00 92.94 156 ASN A CA 1
ATOM 1209 C C . ASN A 1 156 ? 6.374 -2.839 3.293 1.00 92.94 156 ASN A C 1
ATOM 1211 O O . ASN A 1 156 ? 7.070 -3.671 3.865 1.00 92.94 156 ASN A O 1
ATOM 1215 N N . TYR A 1 157 ? 6.037 -2.987 2.020 1.00 92.19 157 TYR A N 1
ATOM 1216 C CA . TYR A 1 157 ? 6.584 -4.059 1.196 1.00 92.19 157 TYR A CA 1
ATOM 1217 C C . TYR A 1 157 ? 7.968 -3.654 0.664 1.00 92.19 157 TYR A C 1
ATOM 1219 O O . TYR A 1 157 ? 8.091 -2.766 -0.185 1.00 92.19 157 TYR A O 1
ATOM 1227 N N . THR A 1 158 ? 9.026 -4.294 1.170 1.00 85.81 158 THR A N 1
ATOM 1228 C CA . THR A 1 158 ? 10.424 -3.952 0.835 1.00 85.81 158 THR A CA 1
ATOM 1229 C C . THR A 1 158 ? 10.829 -4.341 -0.577 1.00 85.81 158 THR A C 1
ATOM 1231 O O . THR A 1 158 ? 11.616 -3.619 -1.187 1.00 85.81 158 THR A O 1
ATOM 1234 N N . GLY A 1 159 ? 10.270 -5.431 -1.106 1.00 83.56 159 GLY A N 1
ATOM 1235 C CA . GLY A 1 159 ? 10.510 -5.883 -2.479 1.00 83.56 159 GLY A CA 1
ATOM 1236 C C . GLY A 1 159 ? 10.044 -4.888 -3.539 1.00 83.56 159 GLY A C 1
ATOM 1237 O O . GLY A 1 159 ? 10.607 -4.821 -4.634 1.00 83.56 159 GLY A O 1
ATOM 1238 N N . ALA A 1 160 ? 9.077 -4.036 -3.173 1.00 88.88 160 ALA A N 1
ATOM 1239 C CA . ALA A 1 160 ? 8.517 -3.011 -4.035 1.00 88.88 160 ALA A CA 1
ATOM 1240 C C . ALA A 1 160 ? 7.967 -3.591 -5.358 1.00 88.88 160 ALA A C 1
ATOM 1242 O O . ALA A 1 160 ? 7.930 -4.796 -5.590 1.00 88.88 160 ALA A O 1
ATOM 1243 N N . TYR A 1 161 ? 7.516 -2.727 -6.262 1.00 89.44 161 TYR A N 1
ATOM 1244 C CA . TYR A 1 161 ? 6.956 -3.170 -7.538 1.00 89.44 161 TYR A CA 1
ATOM 1245 C C . TYR A 1 161 ? 7.990 -3.870 -8.441 1.00 89.44 161 TYR A C 1
ATOM 1247 O O . TYR A 1 161 ? 7.631 -4.717 -9.251 1.00 89.44 161 TYR A O 1
ATOM 1255 N N . ARG A 1 162 ? 9.286 -3.561 -8.289 1.00 88.81 162 ARG A N 1
ATOM 1256 C CA . ARG A 1 162 ? 10.352 -4.207 -9.070 1.00 88.81 162 ARG A CA 1
ATOM 1257 C C . ARG A 1 162 ? 10.468 -5.706 -8.781 1.00 88.81 162 ARG A C 1
ATOM 1259 O O . ARG A 1 162 ? 10.550 -6.473 -9.731 1.00 88.81 162 ARG A O 1
ATOM 1266 N N . GLU A 1 163 ? 10.488 -6.114 -7.510 1.00 90.19 163 GLU A N 1
ATOM 1267 C CA . GLU A 1 163 ? 10.557 -7.541 -7.161 1.00 90.19 163 GLU A CA 1
ATOM 1268 C C . GLU A 1 163 ? 9.292 -8.273 -7.616 1.00 90.19 163 GLU A C 1
ATOM 1270 O O . GLU A 1 163 ? 9.383 -9.388 -8.124 1.00 90.19 163 GLU A O 1
ATOM 1275 N N . TRP A 1 164 ? 8.127 -7.624 -7.505 1.00 89.06 164 TRP A N 1
ATOM 1276 C CA . TRP A 1 164 ? 6.879 -8.165 -8.038 1.00 89.06 164 TRP A CA 1
ATOM 1277 C C . TRP A 1 164 ? 6.988 -8.459 -9.538 1.00 89.06 164 TRP A C 1
ATOM 1279 O O . TRP A 1 164 ? 6.731 -9.581 -9.956 1.00 89.06 164 TRP A O 1
ATOM 1289 N N . LEU A 1 165 ? 7.447 -7.493 -10.339 1.00 88.81 165 LEU A N 1
ATOM 1290 C CA . LEU A 1 165 ? 7.643 -7.685 -11.779 1.00 88.81 165 LEU A CA 1
ATOM 1291 C C . LEU A 1 165 ? 8.636 -8.804 -12.113 1.00 88.81 165 LEU A C 1
ATOM 1293 O O . LEU A 1 165 ? 8.441 -9.511 -13.089 1.00 88.81 165 LEU A O 1
ATOM 1297 N N . GLU A 1 166 ? 9.700 -8.975 -11.329 1.00 88.88 166 GLU A N 1
ATOM 1298 C CA . GLU A 1 166 ? 10.691 -10.029 -11.584 1.00 88.88 166 GLU A CA 1
ATOM 1299 C C . GLU A 1 166 ? 10.153 -11.436 -11.271 1.00 88.88 166 GLU A C 1
ATOM 1301 O O . GLU A 1 166 ? 10.573 -12.415 -11.886 1.00 88.88 166 GLU A O 1
ATOM 1306 N N . LYS A 1 167 ? 9.265 -11.559 -10.277 1.00 87.50 167 LYS A N 1
ATOM 1307 C CA . LYS A 1 167 ? 8.805 -12.856 -9.752 1.00 87.50 167 LYS A CA 1
ATOM 1308 C C . LYS A 1 167 ? 7.420 -13.282 -10.242 1.00 87.50 167 LYS A C 1
ATOM 1310 O O . LYS A 1 167 ? 7.132 -14.475 -10.188 1.00 87.50 167 LYS A O 1
ATOM 1315 N N . GLU A 1 168 ? 6.573 -12.331 -10.625 1.00 76.25 168 GLU A N 1
ATOM 1316 C CA . GLU A 1 168 ? 5.153 -12.520 -10.981 1.00 76.25 168 GLU A CA 1
ATOM 1317 C C . GLU A 1 168 ? 4.764 -11.874 -12.320 1.00 76.25 168 GLU A C 1
ATOM 1319 O O . GLU A 1 168 ? 3.644 -12.091 -12.783 1.00 76.25 168 GLU A O 1
ATOM 1324 N N . GLY A 1 169 ? 5.631 -11.025 -12.886 1.00 57.97 169 GLY A N 1
ATOM 1325 C CA . GLY A 1 169 ? 5.378 -10.277 -14.121 1.00 57.97 169 GLY A CA 1
ATOM 1326 C C . GLY A 1 169 ? 5.599 -11.080 -15.393 1.00 57.97 169 GLY A C 1
ATOM 1327 O O . GLY A 1 169 ? 6.394 -12.047 -15.371 1.00 57.97 169 GLY A O 1
#

Sequence (169 aa):
MWCFQPMLGHRKDFSDELSEQYHEQVLQGRCGRRCFRFRFRSSCREGRGDAAGADGAAPTVLLPELRSLLSSGRARLIDVRSREEAAAGTIPGALNIPVSELESALQMEPAAFQALYSAQKPKLEDENLVFFCQMGKRGFQAMQLARGLGYIGARNYTGAYREWLEKEG

Mean predicted aligned error: 15.83 Å